Protein AF-A0A0L0WC72-F1 (afdb_monomer)

Nearest PDB structures (foldseek):
  2p7p-assembly2_D  TM=9.129E-01  e=6.378E-11  Listeria monocytogenes EGD-e
  2p7q-assembly4_D-2  TM=9.226E-01  e=2.362E-10  Listeria monocytogenes EGD-e
  2p7k-assembly1_B  TM=9.252E-01  e=4.257E-10  Listeria monocytogenes EGD-e
  2p7m-assembly4_A  TM=8.897E-01  e=1.064E-09  Listeria monocytogenes EGD-e
  5f6q-assembly1_A  TM=9.096E-01  e=2.600E-07  Bacillus anthracis

Radius of gyration: 14.49 Å; Cα contacts (8 Å, |Δi|>4): 100; chains: 1; bounding box: 30×31×42 Å

Sequence (86 aa):
MIDNIWIAIMEGDSLLEKTYNHIAFKVSEKDIDKYFDRIKKLGVEIKEPRPRAEGEAYSIYFYDYDNHLFELHTGTLDERLERYKK

Secondary structure (DSSP, 8-state):
-BTTB------SPPPSS--S-EEEEE--GGGHHHHHHHHHHHT--BPPPPP--TTPPPEEEEE-TTS-EEEEE---HHHHHHHHT-

Foldseek 3Di:
DVVPDDDDDDDDAFDPDQDPDEEEDEDAPVCVVVVVVVLVVVVWAWDDWDDDDVLDWGWTWTADPRNHIYIYIHDDPVSVVVVVVD

Structure (mmCIF, N/CA/C/O backbone):
data_AF-A0A0L0WC72-F1
#
_entry.id   AF-A0A0L0WC72-F1
#
loop_
_atom_site.group_PDB
_atom_site.id
_atom_site.type_symbol
_atom_site.label_atom_id
_atom_site.label_alt_id
_atom_site.label_comp_id
_atom_site.label_asym_id
_atom_site.label_entity_id
_atom_site.label_seq_id
_atom_site.pdbx_PDB_ins_code
_atom_site.Cartn_x
_atom_site.Cartn_y
_atom_site.Cartn_z
_atom_site.occupancy
_atom_site.B_iso_or_equiv
_atom_site.auth_seq_id
_atom_site.auth_comp_id
_atom_site.auth_asym_id
_atom_site.auth_atom_id
_atom_site.pdbx_PDB_model_num
ATOM 1 N N . MET A 1 1 ? -10.297 -1.096 -13.923 1.00 51.78 1 MET A N 1
ATOM 2 C CA . MET A 1 1 ? -10.336 -0.068 -12.866 1.00 51.78 1 MET A CA 1
ATOM 3 C C . MET A 1 1 ? -10.278 -0.776 -11.529 1.00 51.78 1 MET A C 1
ATOM 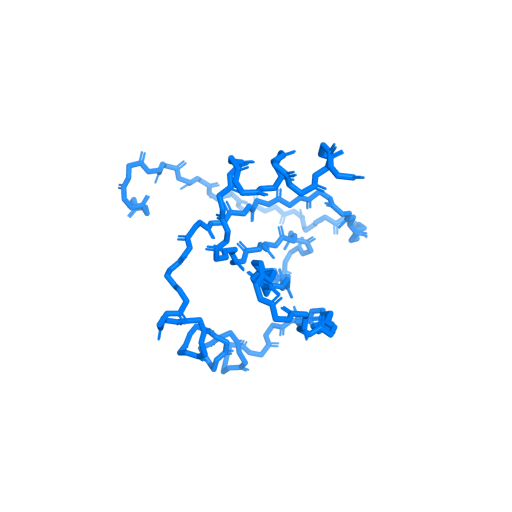5 O O . MET A 1 1 ? -10.850 -1.857 -11.424 1.00 51.78 1 MET A O 1
ATOM 9 N N . ILE A 1 2 ? -9.563 -0.216 -10.557 1.00 73.19 2 ILE A N 1
ATOM 10 C CA . ILE A 1 2 ? -9.699 -0.629 -9.155 1.00 73.19 2 ILE A CA 1
ATOM 11 C C . ILE A 1 2 ? -10.764 0.300 -8.585 1.00 73.19 2 ILE A C 1
ATOM 13 O O . ILE A 1 2 ? -10.498 1.485 -8.402 1.00 73.19 2 ILE A O 1
ATOM 17 N N . ASP A 1 3 ? -11.991 -0.196 -8.443 1.00 82.81 3 ASP A N 1
ATOM 18 C CA . ASP A 1 3 ? -13.182 0.631 -8.222 1.00 82.81 3 ASP A CA 1
ATOM 19 C C . ASP A 1 3 ? -13.275 1.781 -9.243 1.00 82.81 3 ASP A C 1
ATOM 21 O O . ASP A 1 3 ? -13.380 1.533 -10.445 1.00 82.81 3 ASP A O 1
ATOM 25 N N . ASN A 1 4 ? -13.180 3.029 -8.777 1.00 90.50 4 ASN A N 1
ATOM 26 C CA . ASN A 1 4 ? -13.228 4.249 -9.589 1.00 90.50 4 ASN A CA 1
ATOM 27 C C . ASN A 1 4 ? -11.833 4.831 -9.883 1.00 90.50 4 ASN A C 1
ATOM 29 O O . ASN A 1 4 ? -11.720 5.963 -10.349 1.00 90.50 4 ASN A O 1
ATOM 33 N N . ILE A 1 5 ? -10.765 4.087 -9.586 1.00 94.75 5 ILE A N 1
ATOM 34 C CA . ILE A 1 5 ? -9.385 4.522 -9.798 1.00 94.75 5 ILE A CA 1
ATOM 35 C C . ILE A 1 5 ? -8.894 3.988 -11.145 1.00 94.75 5 ILE A C 1
ATOM 37 O O . ILE A 1 5 ? -8.890 2.776 -11.414 1.00 94.75 5 ILE A O 1
ATOM 41 N N . TRP A 1 6 ? -8.451 4.916 -11.992 1.00 95.44 6 TRP A N 1
ATOM 42 C CA . TRP A 1 6 ? -7.710 4.612 -13.208 1.00 95.44 6 TRP A CA 1
ATOM 43 C C . TRP A 1 6 ? -6.210 4.630 -12.909 1.00 95.44 6 TRP A C 1
ATOM 45 O O . TRP A 1 6 ? -5.676 5.632 -12.444 1.00 95.44 6 TRP A O 1
ATOM 55 N N . ILE A 1 7 ? -5.547 3.502 -13.164 1.00 95.62 7 ILE A N 1
ATOM 56 C CA . ILE A 1 7 ? -4.100 3.334 -13.020 1.00 95.62 7 ILE A CA 1
ATOM 57 C C . ILE A 1 7 ? -3.562 2.970 -14.399 1.00 95.62 7 ILE A C 1
ATOM 59 O O . ILE A 1 7 ? -4.077 2.047 -15.036 1.00 95.62 7 ILE A O 1
ATOM 63 N N . ALA A 1 8 ? -2.548 3.700 -14.851 1.00 96.25 8 ALA A N 1
ATOM 64 C CA . ALA A 1 8 ? -1.814 3.416 -16.074 1.00 96.25 8 ALA A CA 1
ATOM 65 C C . ALA A 1 8 ? -0.390 2.984 -15.710 1.00 96.25 8 ALA A C 1
ATOM 67 O O . ALA A 1 8 ? 0.222 3.572 -14.822 1.00 96.25 8 ALA A O 1
ATOM 68 N N . ILE A 1 9 ? 0.118 1.962 -16.395 1.00 96.81 9 ILE A N 1
ATOM 69 C CA . ILE A 1 9 ? 1.494 1.474 -16.267 1.00 96.81 9 ILE A CA 1
ATOM 70 C C . ILE A 1 9 ? 2.101 1.535 -17.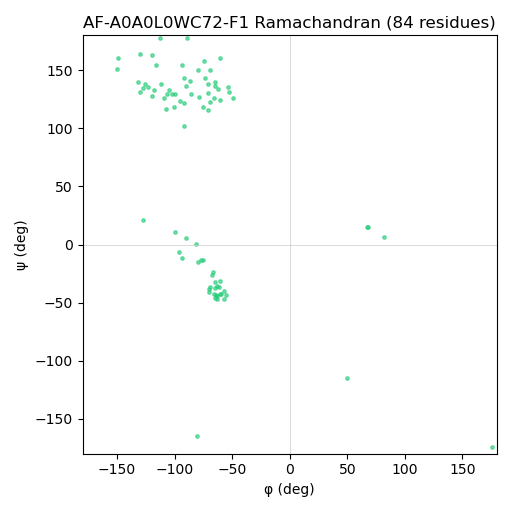666 1.00 96.81 9 ILE A C 1
ATOM 72 O O . ILE A 1 9 ? 1.440 1.169 -18.640 1.00 96.81 9 ILE A O 1
ATOM 76 N N . MET A 1 10 ? 3.330 2.027 -17.763 1.00 97.69 10 MET A N 1
ATOM 77 C CA . MET A 1 10 ? 4.078 2.125 -19.010 1.00 97.69 10 MET A CA 1
ATOM 78 C C . MET A 1 10 ? 5.422 1.431 -18.821 1.00 97.69 10 MET A C 1
ATOM 80 O O . MET A 1 10 ? 6.037 1.574 -17.769 1.00 97.69 10 MET A O 1
ATOM 84 N N . GLU A 1 11 ? 5.853 0.676 -19.828 1.00 98.00 11 GLU A N 1
ATOM 85 C CA . GLU A 1 11 ? 7.160 0.020 -19.828 1.00 98.00 11 GLU A CA 1
ATOM 86 C C . GLU A 1 11 ? 8.289 1.064 -19.838 1.00 98.00 11 GLU A C 1
ATOM 88 O O . GLU A 1 11 ? 8.226 2.060 -20.563 1.00 98.00 11 GLU A O 1
ATOM 93 N N . GLY A 1 12 ? 9.308 0.834 -19.015 1.00 97.12 12 GLY A N 1
ATOM 94 C CA . GLY A 1 12 ? 10.455 1.712 -18.823 1.00 97.12 12 GLY A CA 1
ATOM 95 C C . GLY A 1 12 ? 11.365 1.172 -17.723 1.00 97.12 12 GLY A C 1
ATOM 96 O O . GLY A 1 12 ? 11.142 0.074 -17.214 1.00 97.12 12 GLY A O 1
ATOM 97 N N . ASP A 1 13 ? 12.384 1.943 -17.359 1.00 97.94 13 ASP A N 1
ATOM 98 C CA . ASP A 1 13 ? 13.284 1.571 -16.269 1.00 97.94 13 ASP A CA 1
ATOM 99 C C . ASP A 1 13 ? 12.579 1.686 -14.906 1.00 97.94 13 ASP A C 1
ATOM 101 O O . ASP A 1 13 ? 11.868 2.659 -14.637 1.00 97.94 13 ASP A O 1
ATOM 105 N N . SER A 1 14 ? 12.814 0.710 -14.026 1.00 97.44 14 SER A N 1
ATOM 106 C CA . SER A 1 14 ? 12.362 0.744 -12.631 1.00 97.44 14 SER A CA 1
ATOM 107 C C . SER A 1 14 ? 12.962 1.935 -11.866 1.00 97.44 14 SER A C 1
ATOM 109 O O . SER A 1 14 ? 14.011 2.475 -12.235 1.00 97.44 14 SER A O 1
ATOM 111 N N . LEU A 1 15 ? 12.356 2.319 -10.735 1.00 95.81 15 LEU A N 1
ATOM 112 C CA . LEU A 1 15 ? 12.930 3.374 -9.893 1.00 95.81 15 LEU A CA 1
ATOM 113 C C . LEU A 1 15 ? 14.306 2.955 -9.359 1.00 95.81 15 LEU A C 1
ATOM 115 O O . LEU A 1 15 ? 14.468 1.856 -8.831 1.00 95.81 15 LEU A O 1
ATOM 119 N N . LEU A 1 16 ? 15.289 3.857 -9.438 1.00 94.38 16 LEU A N 1
ATOM 120 C CA . LEU A 1 16 ? 16.669 3.584 -9.010 1.00 94.38 16 LEU A CA 1
ATOM 121 C C . LEU A 1 16 ? 16.790 3.323 -7.503 1.00 94.38 16 LEU A C 1
ATOM 123 O O . LEU A 1 16 ? 17.647 2.555 -7.070 1.00 94.38 16 LEU A O 1
ATOM 127 N N . GLU A 1 17 ? 15.936 3.963 -6.704 1.00 96.06 17 GLU A N 1
ATOM 128 C CA . GLU A 1 17 ? 15.983 3.898 -5.248 1.00 96.06 17 GLU A CA 1
ATOM 129 C C . GLU A 1 17 ? 14.603 3.604 -4.662 1.00 96.06 17 GLU A C 1
ATOM 131 O O . GLU A 1 17 ? 13.587 4.179 -5.061 1.00 96.06 17 GLU A O 1
ATOM 136 N N . LYS A 1 18 ? 14.578 2.750 -3.636 1.00 97.12 18 LYS A N 1
ATOM 137 C CA . LYS A 1 18 ? 13.396 2.565 -2.794 1.00 97.12 18 LYS A CA 1
ATOM 138 C C . LYS A 1 18 ? 13.258 3.757 -1.857 1.00 97.12 18 LYS A C 1
ATOM 140 O O . LYS A 1 18 ? 14.105 3.979 -0.994 1.00 97.12 18 LYS A O 1
ATOM 145 N N . THR A 1 19 ? 12.155 4.485 -1.983 1.00 96.06 19 THR A N 1
ATOM 146 C CA . THR A 1 19 ? 11.822 5.613 -1.103 1.00 96.06 19 THR A CA 1
ATOM 147 C C . THR A 1 19 ? 10.599 5.292 -0.244 1.00 96.06 19 THR A C 1
ATOM 149 O O . THR A 1 19 ? 10.009 4.218 -0.352 1.00 96.06 19 THR A O 1
ATOM 152 N N . TYR A 1 20 ? 10.211 6.217 0.638 1.00 96.44 20 TYR A N 1
ATOM 153 C CA . TYR A 1 20 ? 8.970 6.092 1.412 1.00 96.44 20 TYR A CA 1
ATOM 154 C C . TYR A 1 20 ? 7.754 6.725 0.715 1.00 96.44 20 TYR A C 1
ATOM 156 O O . TYR A 1 20 ? 6.676 6.779 1.306 1.00 96.44 20 TYR A O 1
ATOM 164 N N . ASN A 1 21 ? 7.900 7.199 -0.530 1.00 97.25 21 ASN A N 1
ATOM 165 C CA . ASN A 1 21 ? 6.755 7.595 -1.351 1.00 97.25 21 ASN A CA 1
ATOM 166 C C . ASN A 1 21 ? 5.919 6.352 -1.654 1.00 97.25 21 ASN A C 1
ATOM 168 O O . ASN A 1 21 ? 6.461 5.359 -2.132 1.00 97.25 21 ASN A O 1
ATOM 172 N N . HIS A 1 22 ? 4.622 6.401 -1.357 1.00 97.75 22 HIS A N 1
ATOM 173 C CA . HIS A 1 22 ? 3.742 5.250 -1.520 1.00 97.75 22 HIS A CA 1
ATOM 174 C C . HIS A 1 22 ? 2.310 5.650 -1.854 1.00 97.75 22 HIS A C 1
ATOM 176 O O . HIS A 1 22 ? 1.879 6.772 -1.587 1.00 97.75 22 HIS A O 1
ATOM 182 N N . ILE A 1 23 ? 1.568 4.685 -2.397 1.00 97.62 23 ILE A N 1
ATOM 183 C CA . ILE A 1 23 ? 0.116 4.760 -2.562 1.00 97.62 23 ILE A CA 1
ATOM 184 C C . ILE A 1 23 ? -0.528 3.789 -1.573 1.00 97.62 23 ILE A C 1
ATOM 186 O O . ILE A 1 23 ? -0.203 2.600 -1.561 1.00 97.62 23 ILE A O 1
ATOM 190 N N . ALA A 1 24 ? -1.452 4.299 -0.759 1.00 96.38 24 ALA A N 1
ATOM 191 C CA . ALA A 1 24 ? -2.239 3.505 0.176 1.00 96.38 24 ALA A CA 1
ATOM 192 C C . ALA A 1 24 ? -3.632 3.200 -0.387 1.00 96.38 24 ALA A C 1
ATOM 194 O O . ALA A 1 24 ? -4.364 4.108 -0.782 1.00 96.38 24 ALA A O 1
ATOM 195 N N . PHE A 1 25 ? -4.027 1.929 -0.361 1.00 95.62 25 PHE A N 1
ATOM 196 C CA . PHE A 1 25 ? -5.391 1.493 -0.639 1.00 95.62 25 PHE A CA 1
ATOM 197 C C . PHE A 1 25 ? -6.096 1.117 0.662 1.00 95.62 25 PHE A C 1
ATOM 199 O O . PHE A 1 25 ? -5.562 0.378 1.496 1.00 95.62 25 PHE A O 1
ATOM 206 N N . LYS A 1 26 ? -7.322 1.618 0.832 1.00 94.25 26 LYS A N 1
ATOM 207 C CA . LYS A 1 26 ? -8.161 1.281 1.981 1.00 94.25 26 LYS A CA 1
ATOM 208 C C . LYS A 1 26 ? -8.650 -0.157 1.857 1.00 94.25 26 LYS A C 1
ATOM 210 O O . LYS A 1 26 ? -9.230 -0.535 0.843 1.00 94.25 26 LYS A O 1
ATOM 215 N N . VAL A 1 27 ? -8.496 -0.928 2.926 1.00 94.44 27 VAL A N 1
ATOM 216 C CA . VAL A 1 27 ? -9.082 -2.267 3.059 1.00 94.44 27 VAL A CA 1
ATOM 217 C C . VAL A 1 27 ? -9.825 -2.402 4.387 1.00 94.44 27 VAL A C 1
ATOM 219 O O . VAL A 1 27 ? -9.689 -1.567 5.289 1.00 94.44 27 VAL A O 1
ATOM 222 N N . SER A 1 28 ? -10.669 -3.426 4.494 1.00 93.25 28 SER A N 1
ATOM 223 C CA . SER A 1 28 ? -11.313 -3.777 5.759 1.00 93.25 28 SER A CA 1
ATOM 224 C C . SER A 1 28 ? -10.338 -4.560 6.643 1.00 93.25 28 SER A C 1
ATOM 226 O O . SER A 1 28 ? -9.494 -5.302 6.138 1.00 93.25 28 SER A O 1
ATOM 228 N N . GLU A 1 29 ? -10.470 -4.446 7.965 1.00 91.19 29 GLU A N 1
ATOM 229 C CA . GLU A 1 29 ? -9.684 -5.271 8.896 1.00 91.19 29 GLU A CA 1
ATOM 230 C C . GLU A 1 29 ? -9.953 -6.766 8.720 1.00 91.19 29 GLU A C 1
ATOM 232 O O . GLU A 1 29 ? -9.052 -7.578 8.885 1.00 91.19 29 GLU A O 1
ATOM 237 N N . LYS A 1 30 ? -11.173 -7.143 8.323 1.00 92.69 30 LYS A N 1
ATOM 238 C CA . LYS A 1 30 ? -11.558 -8.549 8.131 1.00 92.69 30 LYS A CA 1
ATOM 239 C C . LYS A 1 30 ? -10.840 -9.200 6.949 1.00 92.69 30 LYS A C 1
ATOM 241 O O . LYS A 1 30 ? -10.668 -10.413 6.936 1.00 92.69 30 LYS A O 1
ATOM 246 N N . ASP A 1 31 ? -10.436 -8.404 5.961 1.00 93.69 31 ASP A N 1
ATOM 247 C CA . ASP A 1 31 ? -9.778 -8.894 4.749 1.00 93.69 31 ASP A CA 1
ATOM 248 C C . ASP A 1 31 ? -8.247 -8.818 4.821 1.00 93.69 31 ASP A C 1
ATOM 250 O O . ASP A 1 31 ? -7.563 -9.286 3.909 1.00 93.69 31 ASP A O 1
ATOM 254 N N . ILE A 1 32 ? -7.687 -8.223 5.877 1.00 91.31 32 ILE A N 1
ATOM 255 C CA . ILE A 1 32 ? -6.271 -7.854 5.913 1.00 91.31 32 ILE A CA 1
ATOM 256 C C . ILE A 1 32 ? -5.341 -9.069 5.857 1.00 91.31 32 ILE A C 1
ATOM 258 O O . ILE A 1 32 ? -4.399 -9.088 5.066 1.00 91.31 32 ILE A O 1
ATOM 262 N N .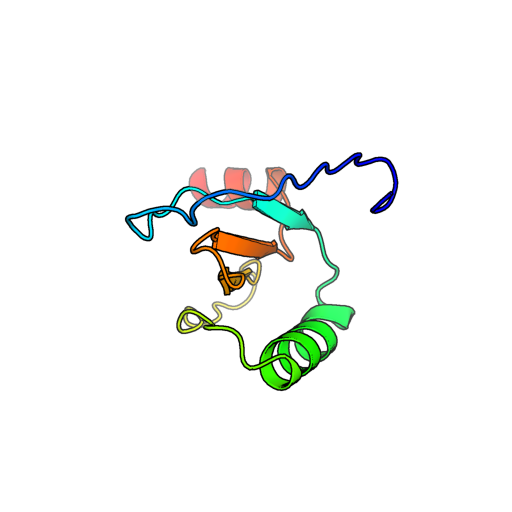 ASP A 1 33 ? -5.654 -10.120 6.616 1.00 91.88 33 ASP A N 1
ATOM 263 C CA . ASP A 1 33 ? -4.844 -11.339 6.672 1.00 91.88 33 ASP A CA 1
ATOM 264 C C . ASP A 1 33 ? -4.928 -12.107 5.339 1.00 91.88 33 ASP A C 1
ATOM 266 O O . ASP A 1 33 ? -3.923 -12.595 4.820 1.00 91.88 33 ASP A O 1
ATOM 270 N N . LYS A 1 34 ? -6.105 -12.103 4.696 1.00 95.69 34 LYS A N 1
ATOM 271 C CA . LYS A 1 34 ? -6.297 -12.650 3.343 1.00 95.69 34 LYS A CA 1
ATOM 272 C C . LYS A 1 34 ? -5.416 -11.933 2.317 1.00 95.69 34 LYS A C 1
ATOM 274 O O . LYS A 1 34 ? -4.843 -12.583 1.439 1.00 95.69 34 LYS A O 1
ATOM 279 N N . TYR A 1 35 ? -5.322 -10.604 2.385 1.00 95.19 35 TYR A N 1
ATOM 280 C CA . TYR A 1 35 ? -4.452 -9.848 1.485 1.00 95.19 35 TYR A CA 1
ATOM 281 C C . TYR A 1 35 ? -2.973 -10.067 1.792 1.00 95.19 35 TYR A C 1
ATOM 283 O O . TYR A 1 35 ? -2.188 -10.214 0.856 1.00 95.19 35 TYR A O 1
ATOM 291 N N . PHE A 1 36 ? -2.597 -10.170 3.065 1.00 94.12 36 PHE A N 1
ATOM 292 C CA . PHE A 1 36 ? -1.231 -10.493 3.466 1.00 94.12 36 PHE A CA 1
ATOM 293 C C . PHE A 1 36 ? -0.761 -11.828 2.873 1.00 94.12 36 PHE A C 1
ATOM 295 O O . PHE A 1 36 ? 0.298 -11.889 2.248 1.00 94.12 36 PHE A O 1
ATOM 302 N N . ASP A 1 37 ? -1.583 -12.875 2.968 1.00 95.88 37 ASP A N 1
ATOM 303 C CA . ASP A 1 37 ? -1.279 -14.181 2.375 1.00 95.88 37 ASP A CA 1
ATOM 304 C C . ASP A 1 37 ? -1.181 -14.124 0.848 1.00 95.88 37 ASP A C 1
ATOM 306 O O . ASP A 1 37 ? -0.352 -14.809 0.243 1.00 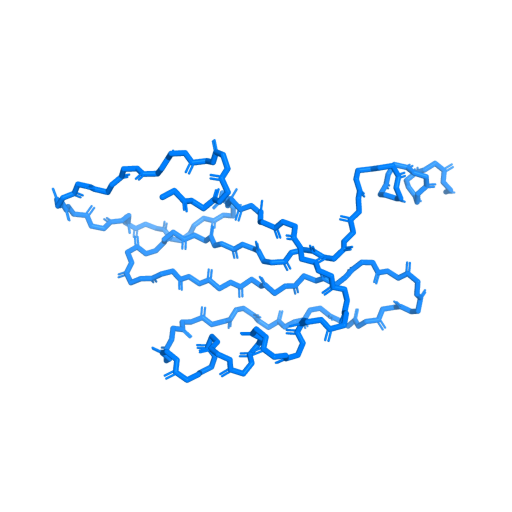95.88 37 ASP A O 1
ATOM 310 N N . ARG A 1 38 ? -2.011 -13.298 0.199 1.00 96.81 38 ARG A N 1
ATOM 311 C CA . ARG A 1 38 ? -1.934 -13.081 -1.250 1.00 96.81 38 ARG A CA 1
ATOM 312 C C . ARG A 1 38 ? -0.619 -12.409 -1.641 1.00 96.81 38 ARG A C 1
ATOM 314 O O . ARG A 1 38 ? 0.013 -12.874 -2.583 1.00 96.81 38 ARG A O 1
ATOM 321 N N . ILE A 1 39 ? -0.203 -11.368 -0.920 1.00 96.62 39 ILE A N 1
ATOM 322 C CA . ILE A 1 39 ? 1.059 -10.653 -1.167 1.00 96.62 39 ILE A CA 1
ATOM 323 C C . ILE A 1 39 ? 2.247 -11.598 -0.949 1.00 96.62 39 ILE A C 1
ATOM 325 O O . ILE A 1 39 ? 3.117 -11.688 -1.811 1.00 96.62 39 ILE A O 1
ATOM 329 N N . LYS A 1 40 ? 2.239 -12.397 0.127 1.00 95.69 40 LYS A N 1
ATOM 330 C CA . LYS A 1 40 ? 3.267 -13.424 0.368 1.00 95.69 40 LYS A CA 1
ATOM 331 C C . LYS A 1 40 ? 3.403 -14.411 -0.790 1.00 95.69 40 LYS A C 1
ATOM 333 O O . LYS A 1 40 ? 4.516 -14.735 -1.189 1.00 95.69 40 LYS A O 1
ATOM 338 N N . LYS A 1 41 ? 2.283 -14.875 -1.353 1.00 97.88 41 LYS A N 1
ATOM 339 C CA . LYS A 1 41 ? 2.283 -15.806 -2.496 1.00 97.88 41 LYS A CA 1
ATOM 340 C C . LYS A 1 41 ? 2.830 -15.191 -3.787 1.00 97.88 41 LYS A C 1
ATOM 342 O O . LYS A 1 41 ? 3.283 -15.944 -4.641 1.00 97.88 41 LYS A O 1
ATOM 347 N N . LEU A 1 42 ? 2.794 -13.864 -3.937 1.00 97.25 42 LEU A N 1
ATOM 348 C CA . LEU A 1 42 ? 3.389 -13.165 -5.084 1.00 97.25 42 LEU A CA 1
ATOM 349 C C . LEU A 1 42 ? 4.922 -13.080 -5.000 1.00 97.25 42 LEU A C 1
ATOM 351 O O . LEU A 1 42 ? 5.561 -12.744 -5.994 1.00 97.25 42 LEU A O 1
ATOM 355 N N . GLY A 1 43 ? 5.511 -13.374 -3.834 1.00 96.75 43 GLY A N 1
ATOM 356 C CA . GLY A 1 43 ? 6.961 -13.343 -3.633 1.00 96.75 43 GLY A CA 1
ATOM 357 C C . GLY A 1 43 ? 7.575 -11.943 -3.705 1.00 96.75 43 GLY A C 1
ATOM 358 O O . GLY A 1 43 ? 8.787 -11.824 -3.852 1.00 96.75 43 GLY A O 1
ATOM 359 N N . VAL A 1 44 ? 6.753 -10.895 -3.623 1.00 97.38 44 VAL A N 1
ATOM 360 C CA . VAL A 1 44 ? 7.222 -9.507 -3.576 1.00 97.38 44 VAL A CA 1
ATOM 361 C C . VAL A 1 44 ? 7.810 -9.170 -2.2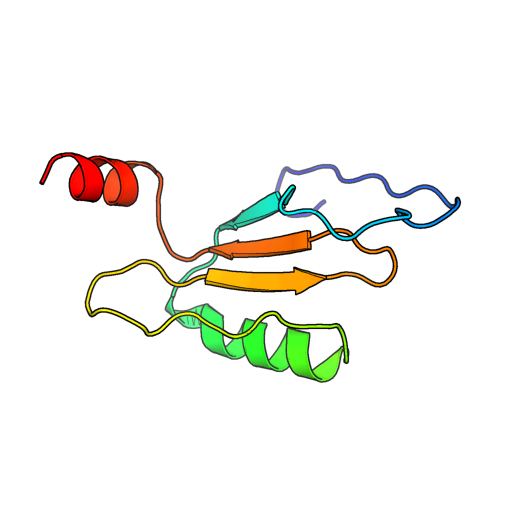07 1.00 97.38 44 VAL A C 1
ATOM 363 O O . VAL A 1 44 ? 7.496 -9.810 -1.201 1.00 97.38 44 VAL A O 1
ATOM 366 N N . GLU A 1 45 ? 8.654 -8.144 -2.154 1.00 97.31 45 GLU A N 1
ATOM 367 C CA . GLU A 1 45 ? 9.236 -7.686 -0.895 1.00 97.31 45 GLU A CA 1
ATOM 368 C C . GLU A 1 45 ? 8.173 -7.036 -0.006 1.00 97.31 45 GLU A C 1
ATOM 370 O O . GLU A 1 45 ? 7.543 -6.050 -0.386 1.00 97.31 45 GLU A O 1
ATOM 375 N N . ILE A 1 46 ? 8.014 -7.560 1.209 1.00 96.62 46 ILE A N 1
ATOM 376 C CA . ILE A 1 46 ? 7.131 -7.017 2.244 1.00 96.62 46 ILE A CA 1
ATOM 377 C C . ILE A 1 46 ? 8.013 -6.365 3.310 1.00 96.62 46 ILE A C 1
ATOM 379 O O . ILE A 1 46 ? 8.949 -6.995 3.801 1.00 96.62 46 ILE A O 1
ATOM 383 N N . LYS A 1 47 ? 7.729 -5.115 3.690 1.00 94.19 47 LYS A N 1
ATOM 384 C CA . LYS A 1 47 ? 8.417 -4.487 4.828 1.00 94.19 47 LYS A CA 1
ATOM 385 C C . LYS A 1 47 ? 7.888 -5.087 6.127 1.00 94.19 47 LYS A C 1
ATOM 387 O O . LYS A 1 47 ? 6.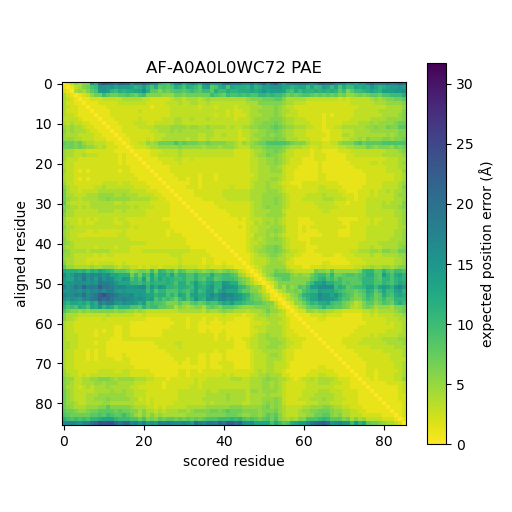687 -5.324 6.254 1.00 94.19 47 LYS A O 1
ATOM 392 N N . GLU A 1 48 ? 8.779 -5.265 7.097 1.00 81.38 48 GLU A N 1
ATOM 393 C CA . GLU A 1 48 ? 8.431 -5.788 8.420 1.00 81.38 48 GLU A CA 1
ATOM 394 C C . GLU A 1 48 ? 7.215 -5.050 9.014 1.00 81.38 48 GLU A C 1
ATOM 396 O O . GLU A 1 48 ? 7.214 -3.810 9.071 1.00 81.38 48 GLU A O 1
ATOM 401 N N . PRO A 1 49 ? 6.161 -5.775 9.432 1.00 71.19 49 PRO A N 1
ATOM 402 C CA . PRO A 1 49 ? 4.988 -5.155 10.021 1.00 71.19 49 PRO A CA 1
ATOM 403 C C . PRO A 1 49 ? 5.369 -4.479 11.339 1.00 71.19 49 PRO A C 1
ATOM 405 O O . PRO A 1 49 ? 6.131 -5.016 12.145 1.00 71.19 49 PRO A O 1
ATOM 408 N N . ARG A 1 50 ? 4.809 -3.293 11.590 1.00 70.25 50 ARG A N 1
ATOM 409 C CA . ARG A 1 50 ? 4.956 -2.657 12.903 1.00 70.25 50 ARG A CA 1
ATOM 410 C C . ARG A 1 50 ? 4.157 -3.444 13.955 1.00 70.25 50 ARG A C 1
ATOM 412 O O . ARG A 1 50 ? 3.131 -4.036 13.605 1.00 70.25 50 ARG A O 1
ATOM 419 N N . PRO A 1 51 ? 4.588 -3.443 15.232 1.00 66.44 51 PRO A N 1
ATOM 420 C CA . PRO A 1 51 ? 3.815 -4.038 16.319 1.00 66.44 51 PRO A CA 1
ATOM 421 C C . PRO A 1 51 ? 2.384 -3.487 16.333 1.00 66.44 51 PRO A C 1
ATOM 423 O O . PRO A 1 51 ? 2.192 -2.275 16.267 1.00 66.44 51 PRO A O 1
ATOM 426 N N . ARG A 1 52 ? 1.384 -4.374 16.411 1.00 64.94 52 ARG A N 1
ATOM 427 C CA . ARG A 1 52 ? -0.028 -3.986 16.541 1.00 64.94 52 ARG A CA 1
ATOM 428 C C . ARG A 1 52 ? -0.258 -3.426 17.946 1.00 64.94 52 ARG A C 1
ATOM 430 O O . ARG A 1 52 ? -0.141 -4.176 18.913 1.00 64.94 52 ARG A O 1
ATOM 437 N N . ALA A 1 53 ? -0.607 -2.149 18.065 1.00 65.75 53 ALA A N 1
ATOM 438 C CA . ALA A 1 53 ? -1.261 -1.653 19.271 1.00 65.75 53 ALA A CA 1
ATOM 439 C C . ALA A 1 53 ? -2.776 -1.864 19.141 1.00 65.75 53 ALA A C 1
ATOM 441 O O . ALA A 1 53 ? -3.348 -1.703 18.063 1.00 65.75 53 ALA A O 1
ATOM 442 N N . GLU A 1 54 ? -3.432 -2.244 20.233 1.00 62.22 54 GLU A N 1
ATOM 443 C CA . GLU A 1 54 ? -4.884 -2.415 20.259 1.00 62.22 54 GLU A CA 1
ATOM 444 C C . GLU A 1 54 ? -5.573 -1.078 19.923 1.00 62.22 54 GLU A C 1
ATOM 446 O O . GLU A 1 54 ? -5.279 -0.043 20.526 1.00 62.22 54 GLU A O 1
ATOM 451 N N . GLY A 1 55 ? -6.438 -1.081 18.904 1.00 64.88 55 GLY A N 1
ATOM 452 C CA . GLY A 1 55 ? -7.090 0.128 18.388 1.00 64.88 55 GLY A CA 1
ATOM 453 C C . GLY A 1 55 ? -6.253 0.972 17.415 1.00 64.88 55 GLY A C 1
ATOM 454 O O . GLY A 1 55 ? -6.686 2.065 17.051 1.00 64.88 55 GLY A O 1
ATOM 455 N N . GLU A 1 56 ? -5.070 0.515 16.986 1.00 71.62 56 GLU A N 1
ATOM 456 C CA . GLU A 1 56 ? -4.365 1.120 15.851 1.00 71.62 56 GLU A CA 1
ATOM 457 C C . GLU A 1 56 ? -4.742 0.463 14.527 1.00 71.62 56 GLU A C 1
ATOM 459 O O . GLU A 1 56 ? -4.755 -0.760 14.385 1.00 71.62 56 GLU A O 1
ATOM 464 N N . ALA A 1 57 ? -4.961 1.315 13.529 1.00 83.00 57 ALA A N 1
ATOM 46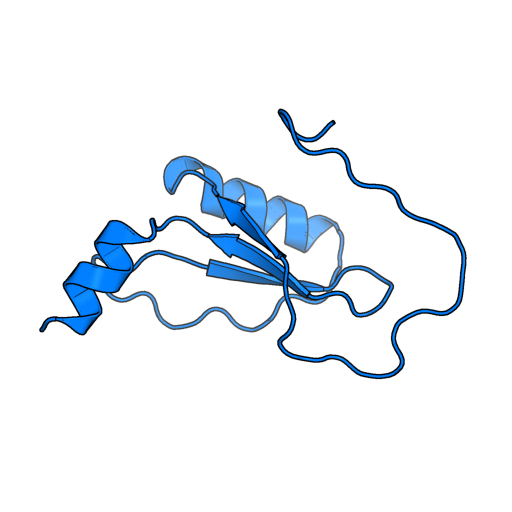5 C CA . ALA A 1 57 ? -5.060 0.912 12.142 1.00 83.00 57 ALA A CA 1
ATOM 466 C C . ALA A 1 57 ? -3.831 0.102 11.701 1.00 83.00 57 ALA A C 1
ATOM 468 O O . ALA A 1 57 ? -2.687 0.483 11.956 1.00 83.00 57 ALA A O 1
ATOM 469 N N . TYR A 1 58 ? -4.072 -0.991 10.987 1.00 88.00 58 TYR A N 1
ATOM 470 C CA . TYR A 1 58 ? -3.042 -1.874 10.471 1.00 88.00 58 TYR A CA 1
ATOM 471 C C . TYR A 1 58 ? -2.618 -1.474 9.059 1.00 88.00 58 TYR A C 1
ATOM 473 O O . TYR A 1 58 ? -3.446 -1.096 8.226 1.00 88.00 58 TYR A O 1
ATOM 481 N N . SER A 1 59 ? -1.323 -1.622 8.787 1.00 92.44 59 SER A N 1
ATOM 482 C CA . SER A 1 59 ? -0.715 -1.334 7.491 1.00 92.44 59 SER A CA 1
ATOM 483 C C . SER A 1 59 ? 0.154 -2.498 7.032 1.00 92.44 59 SER A C 1
ATOM 485 O O . SER A 1 59 ? 1.018 -2.958 7.780 1.00 92.44 59 SER A O 1
ATOM 487 N N . ILE A 1 60 ? -0.029 -2.929 5.783 1.00 94.50 60 ILE A N 1
ATOM 488 C CA . ILE A 1 60 ? 0.900 -3.827 5.085 1.00 94.50 60 ILE A CA 1
ATOM 489 C C . ILE A 1 60 ? 1.629 -3.006 4.036 1.00 94.50 60 ILE A C 1
ATOM 491 O O . ILE A 1 60 ? 0.998 -2.524 3.101 1.00 94.50 60 ILE A O 1
ATOM 495 N N . TYR A 1 61 ? 2.944 -2.889 4.176 1.00 96.88 61 TYR A N 1
ATOM 496 C CA . TYR A 1 61 ? 3.804 -2.223 3.206 1.00 96.88 61 TYR A CA 1
ATOM 497 C C . TYR A 1 61 ? 4.527 -3.260 2.354 1.00 96.88 61 TYR A C 1
ATOM 499 O O . TYR A 1 61 ? 5.156 -4.168 2.897 1.00 96.88 61 TYR A O 1
ATOM 507 N N . PHE A 1 62 ? 4.471 -3.118 1.036 1.00 97.81 62 PHE A N 1
ATOM 508 C CA . PHE A 1 62 ? 5.129 -4.031 0.104 1.00 97.81 62 PHE A CA 1
ATOM 509 C C . PHE A 1 62 ? 5.528 -3.298 -1.173 1.00 97.81 62 PHE A C 1
ATOM 511 O O . PHE A 1 62 ? 4.895 -2.311 -1.542 1.00 97.81 62 PHE A O 1
ATOM 518 N N . TYR A 1 63 ? 6.585 -3.764 -1.827 1.00 98.38 63 TYR A N 1
ATOM 519 C CA . TYR A 1 63 ? 7.008 -3.227 -3.115 1.00 98.38 63 TYR A CA 1
ATOM 520 C C . TYR A 1 63 ? 6.401 -4.031 -4.264 1.00 98.38 63 TYR A C 1
ATOM 522 O O . TYR A 1 63 ? 6.081 -5.207 -4.100 1.00 98.38 63 TYR A O 1
ATOM 530 N N . ASP A 1 64 ? 6.249 -3.408 -5.427 1.00 97.81 64 ASP A N 1
ATOM 531 C CA . ASP A 1 64 ? 6.122 -4.148 -6.682 1.00 97.81 64 ASP A CA 1
ATOM 532 C C . ASP A 1 64 ? 7.505 -4.595 -7.202 1.00 97.81 64 ASP A C 1
ATOM 534 O O . ASP A 1 64 ? 8.494 -4.614 -6.462 1.00 97.81 64 ASP A O 1
ATOM 538 N N . TYR A 1 65 ? 7.574 -4.991 -8.473 1.00 97.38 65 TYR A N 1
ATOM 539 C CA . TYR A 1 65 ? 8.810 -5.445 -9.111 1.00 97.38 65 TYR A CA 1
ATOM 540 C C . TYR A 1 65 ? 9.708 -4.293 -9.599 1.00 97.38 65 TYR A C 1
ATOM 542 O O . TYR A 1 65 ? 10.799 -4.557 -10.095 1.00 97.38 65 TYR A O 1
ATOM 550 N N . ASP A 1 66 ? 9.289 -3.037 -9.400 1.00 98.06 66 ASP A N 1
ATOM 551 C CA . ASP A 1 66 ? 9.903 -1.832 -9.968 1.00 98.06 66 ASP A CA 1
ATOM 552 C C . ASP A 1 66 ? 10.232 -0.766 -8.903 1.00 98.06 66 ASP A C 1
ATOM 554 O O . ASP A 1 66 ? 10.431 0.412 -9.210 1.00 98.06 66 ASP A O 1
ATOM 558 N N . ASN A 1 67 ? 10.342 -1.201 -7.642 1.00 97.81 67 ASN A N 1
ATOM 559 C CA . ASN A 1 67 ? 10.650 -0.395 -6.454 1.00 97.81 67 ASN A CA 1
ATOM 560 C C . ASN A 1 67 ? 9.557 0.605 -6.025 1.00 97.81 67 ASN A C 1
ATOM 562 O O . ASN A 1 67 ? 9.814 1.445 -5.154 1.00 97.81 67 ASN A O 1
ATOM 566 N N . HIS A 1 68 ? 8.324 0.491 -6.529 1.00 98.31 68 HIS A N 1
ATOM 567 C CA . HIS A 1 68 ? 7.201 1.292 -6.036 1.00 98.31 68 HIS A CA 1
ATOM 568 C C . HIS A 1 68 ? 6.661 0.708 -4.734 1.00 98.31 68 HIS A C 1
ATOM 570 O O . HIS A 1 68 ? 6.321 -0.471 -4.658 1.00 98.31 68 HIS A O 1
ATOM 576 N N . LEU A 1 69 ? 6.562 1.541 -3.697 1.00 98.38 69 LEU A N 1
ATOM 577 C CA . LEU A 1 69 ? 5.999 1.139 -2.413 1.00 98.38 69 LEU A CA 1
ATOM 578 C C . LEU A 1 69 ? 4.473 1.291 -2.429 1.00 98.38 69 LEU A C 1
ATOM 580 O O . LEU A 1 69 ? 3.936 2.360 -2.721 1.00 98.38 69 LEU A O 1
ATOM 584 N N . PHE A 1 70 ? 3.777 0.234 -2.034 1.00 98.06 70 PHE A N 1
ATOM 585 C CA . PHE A 1 70 ? 2.339 0.225 -1.811 1.00 98.06 70 PHE A CA 1
ATOM 586 C C . PHE A 1 70 ? 2.016 -0.046 -0.346 1.00 98.06 70 PHE A C 1
ATOM 588 O O . PHE A 1 70 ? 2.781 -0.685 0.382 1.00 98.06 70 PHE A O 1
ATOM 595 N N . GLU A 1 71 ? 0.851 0.436 0.076 1.00 97.38 71 GLU A N 1
ATOM 596 C CA . GLU A 1 71 ? 0.288 0.178 1.393 1.00 97.38 71 GLU A CA 1
ATOM 597 C C . GLU A 1 71 ? -1.148 -0.348 1.273 1.00 97.38 71 GLU A C 1
ATOM 599 O O . GLU A 1 71 ? -1.970 0.213 0.549 1.00 97.38 71 GLU A O 1
ATOM 604 N N . LEU A 1 72 ? -1.478 -1.399 2.026 1.00 95.62 72 LEU A N 1
ATOM 605 C CA . LEU A 1 72 ? -2.866 -1.708 2.378 1.00 95.62 72 LEU A CA 1
ATOM 606 C C . LEU A 1 72 ? -3.130 -1.218 3.796 1.00 95.62 72 LEU A C 1
ATOM 608 O O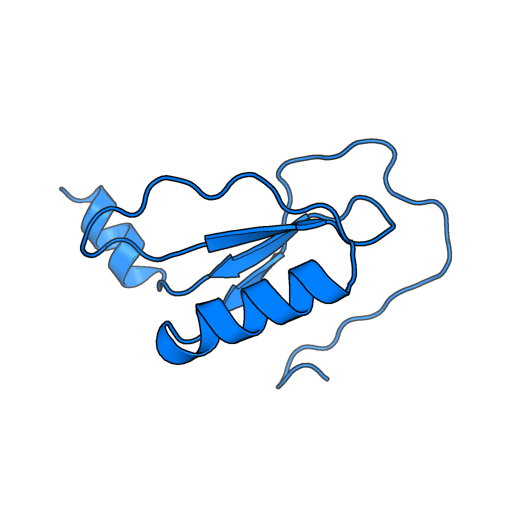 . LEU A 1 72 ? -2.482 -1.698 4.725 1.00 95.62 72 LEU A O 1
ATOM 612 N N . HIS A 1 73 ? -4.072 -0.288 3.952 1.00 94.44 73 HIS A N 1
ATOM 613 C CA . HIS A 1 73 ? -4.344 0.383 5.223 1.00 94.44 73 HIS A CA 1
ATOM 614 C C . HIS A 1 73 ? -5.764 0.101 5.725 1.00 94.44 73 HIS A C 1
ATOM 616 O O . HIS A 1 73 ? -6.734 0.225 4.970 1.00 94.44 73 HIS A O 1
ATOM 622 N N . THR A 1 74 ? -5.912 -0.246 7.008 1.00 94.06 74 THR A N 1
ATOM 623 C CA . THR A 1 74 ? -7.228 -0.499 7.622 1.00 94.06 74 THR A CA 1
ATOM 624 C C . THR A 1 74 ? -7.836 0.715 8.311 1.00 94.06 74 THR A C 1
ATOM 626 O O . THR A 1 74 ? -9.030 0.684 8.598 1.00 94.06 74 THR A O 1
ATOM 629 N N . GLY A 1 75 ? -7.086 1.794 8.518 1.00 92.25 75 GLY A N 1
ATOM 630 C CA . GLY A 1 75 ? -7.574 2.996 9.194 1.00 92.25 75 GLY A CA 1
ATOM 631 C C . GLY A 1 75 ? -8.212 4.022 8.273 1.00 92.25 75 GLY A C 1
ATOM 632 O O . GLY A 1 75 ? -8.250 3.876 7.048 1.00 92.25 75 GLY A O 1
ATOM 633 N N . THR A 1 76 ? -8.691 5.090 8.889 1.00 92.38 76 THR A N 1
ATOM 634 C CA . THR A 1 76 ? -9.230 6.289 8.248 1.00 92.38 76 THR A CA 1
ATOM 635 C C . THR A 1 76 ? -8.419 7.526 8.635 1.00 92.38 76 THR A C 1
ATOM 637 O O . THR A 1 76 ? -7.659 7.527 9.608 1.00 92.38 76 THR A O 1
ATOM 640 N N . LEU A 1 77 ? -8.581 8.605 7.865 1.00 92.62 77 LEU A N 1
ATOM 641 C CA . LEU A 1 77 ? -7.964 9.891 8.190 1.00 92.62 77 LEU A CA 1
ATOM 642 C C . LEU A 1 77 ? -8.453 10.414 9.549 1.00 92.62 77 LEU A C 1
ATOM 644 O O . LEU A 1 77 ? -7.635 10.861 10.349 1.00 92.62 77 LEU A O 1
ATOM 648 N N . ASP A 1 78 ? -9.754 10.308 9.823 1.00 92.88 78 ASP A N 1
ATOM 649 C CA . ASP A 1 78 ? -10.363 10.822 11.053 1.00 92.88 78 ASP A CA 1
ATOM 650 C C . ASP A 1 78 ? -9.819 10.115 12.300 1.00 92.88 78 ASP A C 1
ATOM 652 O O . ASP A 1 78 ? -9.373 10.780 13.233 1.00 92.88 78 ASP A O 1
ATOM 656 N N . GLU A 1 79 ? -9.746 8.777 12.294 1.00 90.50 79 GLU A N 1
ATOM 657 C CA . GLU A 1 79 ? -9.141 7.999 13.391 1.00 90.50 79 GLU A CA 1
ATOM 658 C C . GLU A 1 79 ? -7.691 8.423 13.655 1.00 90.50 79 GLU A C 1
ATOM 660 O O . GLU A 1 79 ? -7.256 8.547 14.804 1.00 90.50 79 GLU A O 1
ATOM 665 N N . ARG A 1 80 ? -6.935 8.679 12.581 1.00 87.94 80 ARG A N 1
ATOM 666 C CA . ARG A 1 80 ? -5.535 9.092 12.672 1.00 87.94 80 ARG A CA 1
ATOM 667 C C . ARG A 1 80 ? -5.388 10.506 13.230 1.00 87.94 80 ARG A C 1
ATOM 669 O O . ARG A 1 80 ? -4.505 10.735 14.054 1.00 87.94 80 ARG A O 1
ATOM 676 N N . LEU A 1 81 ? -6.252 11.433 12.820 1.00 90.50 81 LEU A N 1
ATOM 677 C CA . LEU A 1 81 ? -6.277 12.799 13.343 1.00 90.50 81 LEU A CA 1
ATOM 678 C C . LEU A 1 81 ? -6.684 12.831 14.819 1.00 90.50 81 LEU A C 1
ATOM 680 O O . LEU A 1 81 ? -6.038 13.526 15.599 1.00 90.50 81 LEU A O 1
ATOM 684 N N . GLU A 1 82 ? -7.693 12.059 15.229 1.00 90.06 82 GLU A N 1
ATOM 685 C CA . GLU A 1 82 ? -8.095 11.957 16.639 1.00 90.06 82 GLU A CA 1
ATOM 686 C C . GLU A 1 82 ? -6.973 11.407 17.523 1.00 90.06 82 GLU A C 1
ATOM 688 O O . GLU A 1 82 ? -6.775 11.873 18.646 1.00 90.06 82 GLU A O 1
ATOM 693 N N . ARG A 1 83 ? -6.174 10.463 17.011 1.00 83.75 83 ARG A N 1
ATOM 694 C CA . ARG A 1 83 ? -5.005 9.958 17.736 1.00 83.75 83 ARG A CA 1
ATOM 695 C C . ARG A 1 83 ? -3.926 11.023 17.947 1.00 83.75 83 ARG A C 1
ATOM 697 O O . ARG A 1 83 ? -3.314 11.024 19.005 1.00 83.75 83 ARG A O 1
ATOM 704 N N . TYR A 1 84 ? -3.694 11.912 16.980 1.00 84.31 84 TYR A N 1
ATOM 705 C CA . TYR A 1 84 ? -2.700 12.991 17.101 1.00 84.31 84 TYR A CA 1
ATOM 706 C C . TYR A 1 84 ? -3.153 14.177 17.958 1.00 84.31 84 TYR A C 1
ATOM 708 O O . TYR A 1 84 ? -2.327 15.011 18.317 1.00 84.31 84 TYR A O 1
ATOM 716 N N . LYS A 1 85 ? -4.448 14.277 18.276 1.00 85.81 85 LYS A N 1
ATOM 717 C CA . LYS A 1 85 ? -4.970 15.288 19.209 1.00 85.81 85 LYS A CA 1
ATOM 718 C C . LYS A 1 85 ? -4.758 14.919 20.681 1.00 85.81 85 LYS A C 1
ATOM 720 O O . LYS A 1 85 ? -4.949 15.783 21.534 1.00 85.81 85 LYS A O 1
ATOM 725 N N . LYS A 1 86 ? -4.438 13.655 20.972 1.00 69.19 86 LYS A N 1
ATOM 726 C CA . LYS A 1 86 ? -4.089 13.170 22.312 1.00 69.19 86 LYS A CA 1
ATOM 727 C C . LYS A 1 86 ? -2.609 13.390 22.587 1.00 69.19 86 LYS A C 1
ATOM 729 O O . LYS A 1 86 ? -2.305 13.752 23.742 1.00 69.19 86 LYS A O 1
#

Organism: Gottschalkia purinilytica (NCBI:txid1503)

Solvent-accessible surface area (backbone atoms only — not comparable to full-atom values): 5493 Å² total; per-residue (Å²): 109,65,83,93,44,85,81,87,86,77,94,74,85,57,55,94,61,77,61,88,67,64,55,73,44,82,46,55,72,89,50,44,66,63,51,51,55,51,48,59,73,69,69,47,59,64,54,84,69,72,84,84,53,92,94,56,63,51,62,50,42,32,34,58,98,42,45,49,32,37,30,43,29,42,56,55,70,66,64,54,52,59,59,72,74,107

Mean predicted aligned error: 4.2 Å

InterPro domains:
  IPR004360 Glyoxalase/fosfomycin resistance/dioxygenase domain [PF00903] (21-72)
  IPR029068 Glyoxalase/Bleomycin resistance protein/Dihydroxybiphenyl dioxygenase [G3DSA:3.10.180.10] (1-86)
  IPR029068 Glyoxalase/Bleomycin resistance protein/Dihydroxybiphenyl dioxygenase [SSF54593] (3-77)
  IPR037523 Vicinal oxygen chelate (VOC), core domain [PS51819] (1-75)
  IPR051332 Fosfomycin Resistance Enzymes [PTHR36113] (4-75)

pLDDT: mean 90.76, std 10.24, range [51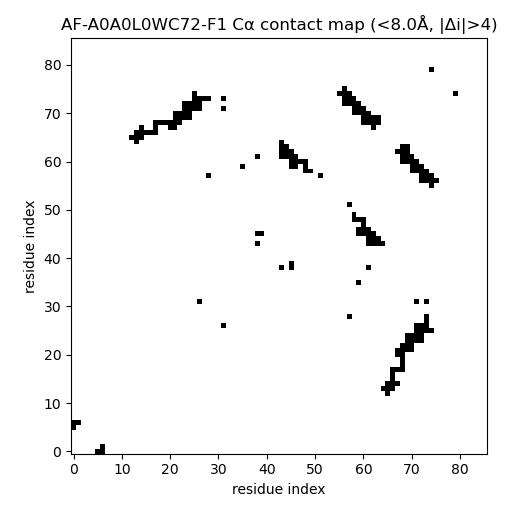.78, 98.38]